Protein AF-A0AAE3G223-F1 (afdb_monomer_lite)

pLDDT: mean 96.12, std 5.59, range [60.81, 98.56]

Sequence (50 aa):
MSEEARTLAEQFGGVWGEHPEVPVSDWAYEVRNEDTRVGYWDYVLGRLED

Radius of gyration: 10.16 Å; chains: 1; bounding box: 21×20×24 Å

Foldseek 3Di:
DDPVLQVVQVVQPGPPGADPVQGVVVVVVCVVVVVDDDDRSVVVVVVVVD

Secondary structure (DSSP, 8-state):
--HHHHHHHHHTTSTT--BTTB-HHHHHHHHHTTS--S-HHHHHHHHH--

Organism: NCBI:txid414046

Structure (mmCIF, N/CA/C/O backbone):
data_AF-A0AAE3G223-F1
#
_entry.id   AF-A0AAE3G223-F1
#
loop_
_atom_site.group_PDB
_atom_site.id
_atom_site.type_symbol
_atom_site.label_atom_id
_atom_site.label_alt_id
_atom_site.label_comp_id
_atom_site.label_asym_id
_atom_site.label_entity_id
_atom_site.label_seq_id
_atom_site.pdbx_PDB_ins_code
_atom_site.Cartn_x
_atom_site.Cartn_y
_atom_site.Cartn_z
_atom_site.occupancy
_atom_site.B_iso_or_equiv
_atom_site.auth_seq_id
_atom_site.auth_comp_id
_atom_site.auth_asym_id
_atom_site.auth_atom_id
_atom_site.pdbx_PDB_model_num
ATOM 1 N N . MET A 1 1 ? 8.358 3.486 5.730 1.00 88.25 1 MET A N 1
ATOM 2 C CA . MET A 1 1 ? 6.989 3.570 6.246 1.00 88.25 1 MET A CA 1
ATOM 3 C C . MET A 1 1 ? 6.879 4.723 7.212 1.00 88.25 1 MET A C 1
ATOM 5 O O . MET A 1 1 ? 7.511 4.674 8.268 1.00 88.25 1 MET A O 1
ATOM 9 N N . SER A 1 2 ? 6.133 5.749 6.809 1.00 95.31 2 SER A N 1
ATOM 10 C CA . SER A 1 2 ? 5.743 6.886 7.643 1.00 95.31 2 SER A CA 1
ATOM 11 C C . SER A 1 2 ? 4.755 6.475 8.748 1.00 95.31 2 SER A C 1
ATOM 13 O O . SER A 1 2 ? 4.328 5.316 8.826 1.00 95.31 2 SER A O 1
ATOM 15 N N . GLU A 1 3 ? 4.412 7.405 9.641 1.00 96.69 3 GLU A N 1
ATOM 16 C CA . GLU A 1 3 ? 3.402 7.160 10.680 1.00 96.69 3 GLU A CA 1
ATOM 17 C C . GLU A 1 3 ? 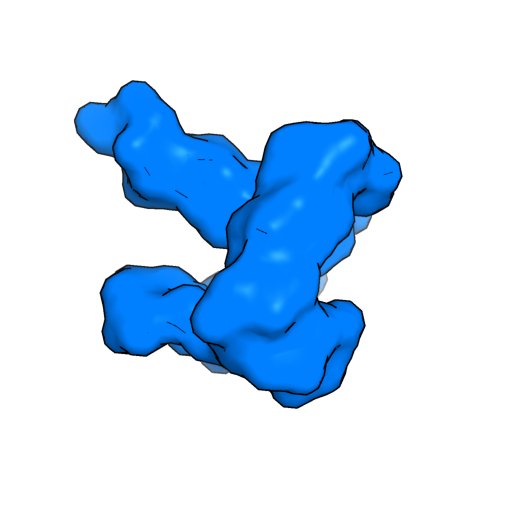1.993 7.045 10.094 1.00 96.69 3 GLU A C 1
ATOM 19 O O . GLU A 1 3 ? 1.212 6.191 10.519 1.00 96.69 3 GLU A O 1
ATOM 24 N N . GLU A 1 4 ? 1.697 7.830 9.063 1.00 96.81 4 GLU A N 1
ATOM 25 C CA . GLU A 1 4 ? 0.450 7.771 8.305 1.00 96.81 4 GLU A CA 1
ATOM 26 C C . GLU A 1 4 ? 0.311 6.404 7.628 1.00 96.81 4 GLU A C 1
ATOM 28 O O . GLU A 1 4 ? -0.727 5.752 7.743 1.00 96.81 4 GLU A O 1
ATOM 33 N N . ALA A 1 5 ? 1.390 5.909 7.013 1.00 97.25 5 ALA A N 1
ATOM 34 C CA . ALA A 1 5 ? 1.388 4.627 6.318 1.00 97.25 5 ALA A CA 1
ATOM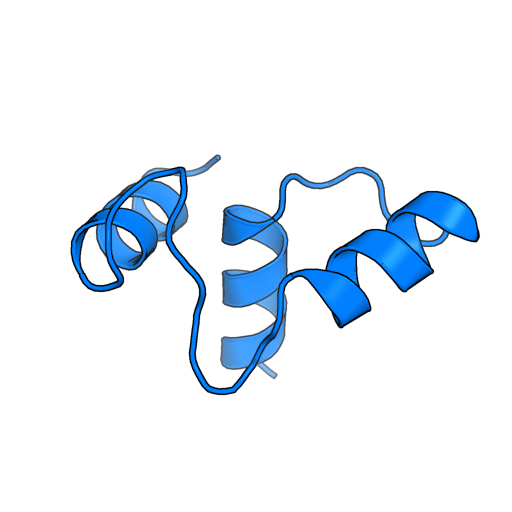 35 C C . ALA A 1 5 ? 1.203 3.463 7.301 1.00 97.25 5 ALA A C 1
ATOM 37 O O . ALA A 1 5 ? 0.494 2.502 7.007 1.00 97.25 5 ALA A O 1
ATOM 38 N N . ARG A 1 6 ? 1.782 3.570 8.507 1.00 97.75 6 ARG A N 1
ATOM 39 C CA . ARG A 1 6 ? 1.552 2.604 9.592 1.00 97.75 6 ARG A CA 1
ATOM 40 C C . ARG A 1 6 ? 0.091 2.599 10.042 1.00 97.75 6 ARG A C 1
ATOM 42 O O . ARG A 1 6 ? -0.495 1.530 10.177 1.00 97.75 6 ARG A O 1
ATOM 49 N N . THR A 1 7 ? -0.483 3.781 10.250 1.00 97.69 7 THR A N 1
ATOM 50 C CA . THR A 1 7 ? -1.874 3.948 10.696 1.00 97.69 7 THR A CA 1
ATOM 51 C C . THR A 1 7 ? -2.859 3.402 9.665 1.00 97.69 7 THR A C 1
ATOM 53 O O . THR A 1 7 ? -3.865 2.789 10.025 1.00 97.69 7 THR A O 1
ATOM 56 N N . LEU A 1 8 ? -2.572 3.598 8.376 1.00 96.81 8 LEU A N 1
ATOM 57 C CA . LEU A 1 8 ? -3.363 3.023 7.296 1.00 96.81 8 LEU A CA 1
ATOM 58 C C . LEU A 1 8 ? -3.239 1.495 7.286 1.00 96.81 8 LEU A C 1
ATOM 60 O O . LEU A 1 8 ? -4.254 0.806 7.293 1.00 96.81 8 LEU A O 1
ATOM 64 N N . ALA A 1 9 ? -2.018 0.961 7.365 1.00 97.81 9 ALA A N 1
ATOM 65 C CA . ALA A 1 9 ? -1.789 -0.481 7.405 1.00 97.81 9 ALA A CA 1
ATOM 66 C C . ALA A 1 9 ? -2.604 -1.167 8.514 1.00 97.81 9 ALA A C 1
ATOM 68 O O . ALA A 1 9 ? -3.259 -2.177 8.272 1.00 97.81 9 ALA A O 1
ATOM 69 N N . GLU A 1 10 ? -2.621 -0.602 9.724 1.00 98.19 10 GLU A N 1
ATOM 70 C CA . GLU A 1 10 ? -3.370 -1.142 10.869 1.00 98.19 10 GLU A CA 1
ATOM 71 C C . GLU A 1 10 ? -4.884 -1.262 10.620 1.00 98.19 10 GLU A C 1
ATOM 73 O O . GLU A 1 10 ? -5.509 -2.193 11.127 1.00 98.19 10 GLU A O 1
ATOM 78 N N . GLN A 1 11 ? -5.471 -0.391 9.795 1.00 97.38 11 GLN A N 1
ATOM 79 C CA . GLN A 1 11 ? -6.898 -0.437 9.448 1.00 97.38 11 GLN A CA 1
ATOM 80 C C . GLN A 1 11 ? -7.241 -1.552 8.450 1.00 97.38 11 GLN A C 1
ATOM 82 O O . GLN A 1 11 ? -8.378 -2.020 8.418 1.00 97.38 11 GLN A O 1
ATOM 87 N N . PHE A 1 12 ? -6.261 -2.005 7.664 1.00 97.44 12 PHE A N 1
ATOM 88 C CA . PHE A 1 12 ? -6.453 -2.914 6.530 1.00 97.44 12 PHE A CA 1
ATOM 89 C C . PHE A 1 12 ? -5.747 -4.270 6.702 1.00 97.44 12 PHE A C 1
ATOM 91 O O . PHE A 1 12 ? -5.430 -4.947 5.728 1.00 97.44 12 PHE A O 1
ATOM 98 N N . GLY A 1 13 ? -5.519 -4.705 7.947 1.00 96.19 13 GLY A N 1
ATOM 99 C CA . GLY A 1 13 ? -4.936 -6.024 8.251 1.00 96.19 13 GLY A CA 1
ATOM 100 C C . GLY A 1 13 ? -3.455 -6.004 8.646 1.00 96.19 13 GLY A C 1
ATOM 101 O O . GLY A 1 13 ? -2.824 -7.055 8.756 1.00 96.19 13 GLY A O 1
ATOM 102 N N . GLY A 1 14 ? -2.901 -4.823 8.912 1.00 96.69 14 GLY A N 1
ATOM 103 C CA . GLY A 1 14 ? -1.530 -4.616 9.367 1.00 96.69 14 GLY A CA 1
ATOM 104 C C . GLY A 1 14 ? -0.512 -4.630 8.229 1.00 96.69 14 GLY A C 1
ATOM 105 O O . GLY A 1 14 ? -0.843 -4.492 7.058 1.00 96.69 14 GLY A O 1
ATOM 106 N N . VAL A 1 15 ? 0.762 -4.825 8.576 1.00 95.06 15 VAL A N 1
ATOM 107 C CA . VAL A 1 15 ? 1.888 -4.789 7.619 1.00 95.06 15 VAL A CA 1
ATOM 108 C C . VAL A 1 15 ? 1.715 -5.775 6.453 1.00 95.06 15 VAL A C 1
ATOM 110 O O . VAL A 1 15 ? 2.204 -5.499 5.362 1.00 95.06 15 VAL A O 1
ATOM 113 N N . TRP A 1 16 ? 1.006 -6.885 6.676 1.00 95.88 16 TRP A N 1
ATOM 114 C CA . TRP A 1 16 ? 0.723 -7.926 5.677 1.00 95.88 16 TRP A CA 1
ATOM 115 C C . TRP A 1 16 ? -0.646 -7.793 5.001 1.00 95.88 16 TRP A C 1
ATOM 117 O O . TRP A 1 16 ? -1.001 -8.646 4.191 1.00 95.88 16 TRP A O 1
ATOM 127 N N . GLY A 1 17 ? -1.423 -6.779 5.377 1.00 96.69 17 GLY A N 1
ATOM 128 C 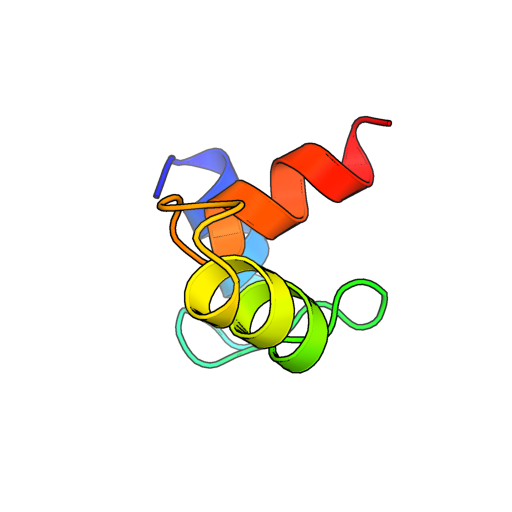CA . GLY A 1 17 ? -2.691 -6.457 4.744 1.00 96.69 17 GLY A CA 1
ATOM 129 C C . GLY A 1 17 ? -2.511 -5.772 3.392 1.00 96.69 17 GLY A C 1
ATOM 130 O O . GLY A 1 17 ? -1.391 -5.528 2.939 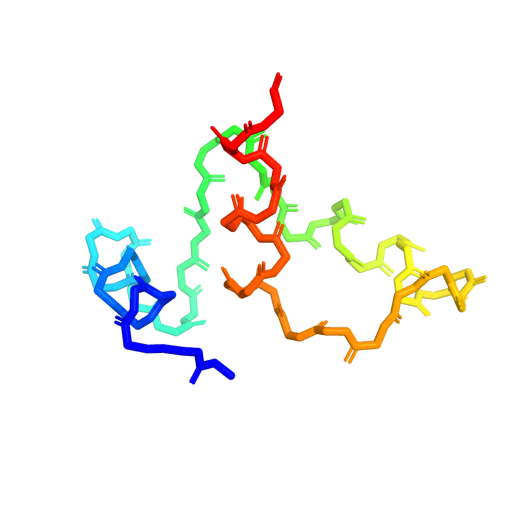1.00 96.69 17 GLY A O 1
ATOM 131 N N . GLU A 1 18 ? -3.632 -5.418 2.775 1.00 98.06 18 GLU A N 1
ATOM 132 C CA . GLU A 1 18 ? -3.664 -4.681 1.514 1.00 98.06 18 GLU A CA 1
ATOM 133 C C . GLU A 1 18 ? -4.829 -3.690 1.477 1.00 98.06 18 GLU A C 1
ATOM 135 O O . GLU A 1 18 ? -5.881 -3.921 2.076 1.00 98.06 18 GLU A O 1
ATOM 140 N N . HIS A 1 19 ? -4.639 -2.571 0.778 1.00 97.81 19 HIS A N 1
ATOM 141 C CA . HIS A 1 19 ? -5.701 -1.608 0.523 1.00 97.81 19 HIS A CA 1
ATOM 142 C C . HIS A 1 19 ? -6.581 -2.091 -0.645 1.00 97.81 19 HIS A C 1
ATOM 144 O O . HIS A 1 19 ? -6.038 -2.457 -1.690 1.00 97.81 19 HIS A O 1
ATOM 150 N N . PRO A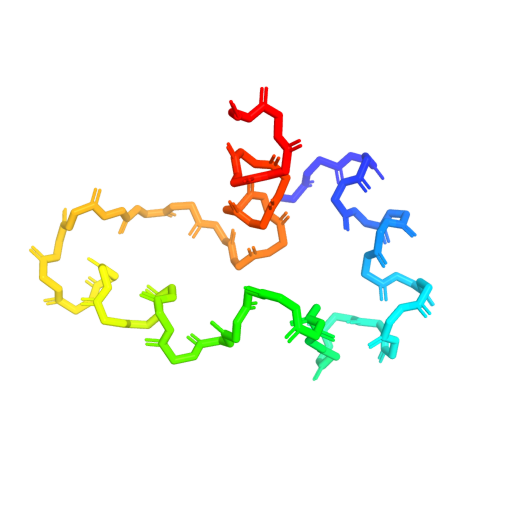 1 20 ? -7.923 -2.049 -0.533 1.00 96.94 20 PRO A N 1
ATOM 151 C CA . PRO A 1 20 ? -8.831 -2.608 -1.542 1.00 96.94 20 PRO A CA 1
ATOM 152 C C . PRO A 1 20 ? -8.733 -1.937 -2.919 1.00 96.94 20 PRO A C 1
ATOM 154 O O . PRO A 1 20 ? -9.046 -2.562 -3.928 1.00 96.94 20 PRO A O 1
ATOM 157 N N . GLU A 1 21 ? -8.306 -0.676 -2.967 1.00 96.75 21 GLU A N 1
ATOM 158 C CA . GLU A 1 21 ? -8.172 0.094 -4.214 1.00 96.75 21 GLU A CA 1
ATOM 159 C C . GLU A 1 21 ? -6.741 0.110 -4.765 1.00 96.75 21 GLU A C 1
ATOM 161 O O . GLU A 1 21 ? -6.527 0.510 -5.905 1.00 96.75 21 GLU A O 1
ATOM 166 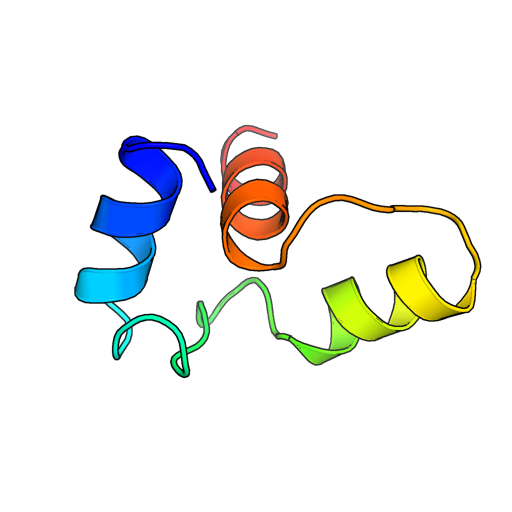N N . VAL A 1 22 ? -5.755 -0.322 -3.971 1.00 97.06 22 VAL A N 1
ATOM 167 C CA . VAL A 1 22 ? -4.336 -0.294 -4.348 1.00 97.06 22 VAL A CA 1
ATOM 168 C C . VAL A 1 22 ? -3.724 -1.656 -4.019 1.00 97.06 22 VAL A C 1
ATOM 170 O O . VAL A 1 22 ? -3.095 -1.811 -2.969 1.00 97.06 22 VAL A O 1
ATOM 173 N N . PRO A 1 23 ? -3.928 -2.678 -4.866 1.00 97.50 23 PRO A N 1
ATOM 174 C CA . PRO A 1 23 ? -3.462 -4.029 -4.584 1.00 97.50 23 PRO A CA 1
ATOM 175 C C . PRO A 1 23 ? -1.930 -4.104 -4.574 1.00 97.50 23 PRO A C 1
ATOM 177 O O . PRO A 1 23 ? -1.236 -3.392 -5.306 1.00 97.50 23 PRO A O 1
ATOM 180 N N . VAL A 1 24 ? -1.377 -5.024 -3.777 1.00 98.12 24 VAL A N 1
ATOM 181 C CA . VAL A 1 24 ? 0.084 -5.233 -3.670 1.00 98.12 24 VAL A CA 1
ATOM 182 C C . VAL A 1 24 ? 0.711 -5.570 -5.029 1.00 98.12 24 VAL A C 1
ATOM 184 O O . VAL A 1 24 ? 1.879 -5.257 -5.265 1.00 98.12 24 VAL A O 1
ATOM 187 N N . SER A 1 25 ? -0.055 -6.169 -5.948 1.00 98.06 25 SER A N 1
ATOM 188 C CA . SER A 1 25 ? 0.394 -6.481 -7.308 1.00 98.06 25 SER A CA 1
ATOM 189 C C . SER A 1 25 ? 0.837 -5.254 -8.099 1.00 98.06 25 SER A C 1
ATOM 191 O O . SER A 1 25 ? 1.794 -5.360 -8.865 1.00 98.06 25 SER A O 1
ATOM 193 N N . ASP A 1 26 ? 0.183 -4.109 -7.909 1.00 97.88 26 ASP A N 1
ATOM 194 C CA . ASP A 1 26 ? 0.484 -2.888 -8.662 1.00 97.88 26 ASP A CA 1
ATOM 195 C C . ASP A 1 26 ? 1.804 -2.292 -8.177 1.00 97.88 26 ASP A C 1
ATOM 197 O O . ASP A 1 26 ? 2.699 -2.002 -8.968 1.00 97.88 26 ASP A O 1
ATOM 201 N N . TRP A 1 27 ? 1.985 -2.242 -6.855 1.00 98.06 27 TRP A N 1
ATOM 202 C CA . TRP A 1 27 ? 3.267 -1.889 -6.250 1.00 98.06 27 TRP A CA 1
ATOM 203 C C . TRP A 1 27 ? 4.390 -2.834 -6.699 1.00 98.06 27 TRP A C 1
ATOM 205 O O . TRP A 1 27 ? 5.465 -2.392 -7.100 1.00 98.06 27 TRP A O 1
ATOM 215 N N . ALA A 1 28 ? 4.145 -4.147 -6.678 1.00 98.44 28 ALA A N 1
ATOM 216 C CA . ALA A 1 28 ? 5.137 -5.141 -7.077 1.00 98.44 28 ALA A CA 1
ATOM 217 C C . ALA A 1 28 ? 5.510 -5.032 -8.566 1.00 98.44 28 ALA A C 1
ATOM 219 O O . ALA A 1 28 ? 6.668 -5.262 -8.927 1.00 98.44 28 ALA A O 1
ATOM 220 N N . TYR A 1 29 ? 4.552 -4.673 -9.427 1.00 98.50 29 TYR A N 1
ATOM 221 C CA . TYR A 1 29 ? 4.792 -4.401 -10.843 1.00 98.50 29 TYR A CA 1
ATOM 222 C C . TYR A 1 29 ? 5.789 -3.248 -11.024 1.00 98.50 29 TYR A C 1
ATOM 224 O O . TYR A 1 29 ? 6.757 -3.398 -11.769 1.00 98.50 29 TYR A O 1
ATOM 232 N N . GLU A 1 30 ? 5.609 -2.150 -10.293 1.00 98.44 30 GLU A N 1
ATOM 233 C CA . GLU A 1 30 ? 6.479 -0.970 -10.372 1.00 98.44 30 GLU A CA 1
ATOM 234 C C . GLU A 1 30 ? 7.850 -1.198 -9.749 1.00 98.44 30 GLU A C 1
ATOM 236 O O . GLU A 1 30 ? 8.861 -0.773 -10.303 1.00 98.44 30 GLU A O 1
ATOM 241 N N . VAL A 1 31 ? 7.917 -1.941 -8.641 1.00 98.38 31 VAL A N 1
ATOM 242 C CA . VAL A 1 31 ? 9.202 -2.360 -8.065 1.00 98.38 31 VAL A CA 1
ATOM 243 C C . VAL A 1 31 ? 9.985 -3.192 -9.077 1.00 98.38 31 VAL A C 1
ATOM 245 O O . VAL A 1 31 ? 11.178 -2.966 -9.275 1.00 98.38 31 VAL A O 1
ATOM 248 N N . ARG A 1 32 ? 9.323 -4.143 -9.751 1.00 98.56 32 ARG A N 1
ATOM 249 C CA . ARG A 1 32 ? 9.958 -5.002 -10.762 1.00 98.56 32 ARG A CA 1
ATOM 250 C C . ARG A 1 32 ? 10.459 -4.211 -11.971 1.00 98.56 32 ARG A C 1
ATOM 252 O O . ARG A 1 32 ? 11.472 -4.594 -12.547 1.00 98.56 32 ARG A O 1
ATOM 259 N N . ASN A 1 33 ? 9.758 -3.150 -12.352 1.00 98.50 33 ASN A N 1
ATOM 260 C CA . ASN A 1 33 ? 10.148 -2.289 -13.466 1.00 98.50 33 ASN A CA 1
ATOM 261 C C . ASN A 1 33 ? 11.120 -1.170 -13.057 1.00 98.50 33 ASN A C 1
ATOM 263 O O . ASN A 1 33 ? 11.474 -0.346 -13.889 1.00 98.50 33 ASN A O 1
ATOM 267 N N . GLU A 1 34 ? 11.572 -1.156 -11.799 1.00 98.19 34 GLU A N 1
ATOM 268 C CA . GLU A 1 34 ? 12.448 -0.128 -11.222 1.00 98.19 34 GLU A CA 1
ATOM 269 C C . GLU A 1 34 ? 11.841 1.286 -11.149 1.00 98.19 34 GLU A C 1
ATOM 271 O O . GLU A 1 34 ? 12.559 2.243 -10.839 1.00 98.19 34 GLU A O 1
ATOM 276 N N . ASP A 1 35 ? 10.525 1.406 -11.340 1.00 98.06 35 ASP A N 1
ATOM 277 C CA . ASP A 1 35 ? 9.768 2.662 -11.287 1.00 98.06 35 ASP A CA 1
ATOM 278 C C . ASP A 1 35 ? 9.625 3.182 -9.850 1.00 98.06 35 ASP A C 1
ATOM 280 O O . ASP A 1 35 ? 9.484 4.383 -9.615 1.00 98.06 35 ASP A O 1
ATOM 284 N N . THR A 1 36 ? 9.708 2.287 -8.860 1.00 97.12 36 THR A N 1
ATOM 285 C CA . THR A 1 36 ? 9.621 2.658 -7.450 1.00 97.12 36 THR A CA 1
ATOM 286 C C . THR A 1 36 ? 10.540 1.844 -6.543 1.00 97.12 36 THR A C 1
ATOM 288 O O . THR A 1 36 ? 10.881 0.692 -6.806 1.00 97.12 36 THR A O 1
ATOM 291 N N . ARG A 1 37 ? 10.959 2.472 -5.440 1.00 97.50 37 ARG A N 1
ATOM 292 C CA . ARG A 1 37 ? 11.708 1.852 -4.329 1.00 97.50 37 ARG A CA 1
ATOM 293 C C . ARG A 1 37 ? 11.040 2.089 -2.970 1.00 97.50 37 ARG A C 1
ATOM 295 O O . ARG A 1 37 ? 11.590 1.675 -1.951 1.00 97.50 37 ARG A O 1
ATOM 302 N N . VAL A 1 38 ? 9.889 2.768 -2.934 1.00 97.19 38 VAL A N 1
ATOM 303 C CA . VAL A 1 38 ? 9.134 2.958 -1.686 1.00 97.19 38 VAL A CA 1
ATOM 304 C C . VAL A 1 38 ? 8.477 1.652 -1.251 1.00 97.19 38 VAL A C 1
ATOM 306 O O . VAL A 1 38 ? 8.172 0.788 -2.071 1.00 97.19 38 VAL A O 1
ATOM 309 N N . GLY A 1 39 ? 8.279 1.492 0.058 1.00 97.31 39 GLY A N 1
ATOM 310 C CA . GLY A 1 39 ? 7.532 0.357 0.597 1.00 97.31 39 GLY A CA 1
ATOM 311 C C . GLY A 1 39 ? 6.043 0.457 0.257 1.00 97.31 39 GLY A C 1
ATOM 312 O O . GLY A 1 39 ? 5.528 1.558 0.077 1.00 97.31 39 GLY A O 1
ATOM 313 N N . TYR A 1 40 ? 5.353 -0.686 0.216 1.00 98.38 40 TYR A N 1
ATOM 314 C CA . TYR A 1 40 ? 3.953 -0.784 -0.215 1.00 98.38 40 TYR A CA 1
ATOM 315 C C . TYR A 1 40 ? 3.020 0.238 0.456 1.00 98.38 40 TYR A C 1
ATOM 317 O O . TYR A 1 40 ? 2.328 0.970 -0.236 1.00 98.38 40 TYR A O 1
ATOM 325 N N . TRP A 1 41 ? 3.039 0.363 1.785 1.00 98.19 41 TRP A N 1
ATOM 326 C CA . TRP A 1 41 ? 2.127 1.285 2.476 1.00 98.19 41 TRP A CA 1
ATOM 327 C C . TRP A 1 41 ? 2.432 2.771 2.240 1.00 98.19 41 TRP A C 1
ATOM 329 O O . TRP A 1 41 ? 1.507 3.575 2.201 1.00 98.19 41 TRP A O 1
ATOM 339 N N . ASP A 1 42 ? 3.700 3.143 2.026 1.00 98.00 42 ASP A N 1
ATOM 340 C CA . ASP A 1 42 ? 4.050 4.515 1.619 1.00 98.00 42 ASP A CA 1
ATOM 341 C C . ASP A 1 42 ? 3.604 4.784 0.171 1.00 98.00 42 ASP A C 1
ATOM 343 O O . ASP A 1 42 ? 3.157 5.876 -0.162 1.00 98.00 42 ASP A O 1
ATOM 347 N N . TYR A 1 43 ? 3.694 3.767 -0.689 1.00 97.75 43 TYR A N 1
ATOM 348 C CA . TYR A 1 43 ? 3.189 3.814 -2.058 1.00 97.75 43 TYR A CA 1
ATOM 349 C C . TYR A 1 43 ? 1.660 3.962 -2.113 1.00 97.75 43 TYR A C 1
ATOM 351 O O . TYR A 1 43 ? 1.157 4.756 -2.903 1.00 97.75 43 TYR A O 1
ATOM 359 N N . VAL A 1 44 ? 0.923 3.246 -1.254 1.00 97.62 44 VAL A N 1
ATOM 360 C CA . VAL A 1 44 ? -0.541 3.357 -1.147 1.00 97.62 44 VAL A CA 1
ATOM 361 C C . VAL A 1 44 ? -0.951 4.784 -0.795 1.00 97.62 44 VAL A C 1
ATOM 363 O O . VAL A 1 44 ? -1.844 5.315 -1.442 1.00 97.62 44 VAL A O 1
ATOM 366 N N . LEU A 1 45 ? -0.287 5.427 0.173 1.00 96.44 45 LEU A N 1
ATOM 367 C CA . LEU A 1 45 ? -0.588 6.821 0.516 1.00 96.44 45 LEU A CA 1
ATOM 368 C C . LEU A 1 45 ? -0.445 7.756 -0.682 1.00 96.44 45 LEU A C 1
ATOM 370 O O . LEU A 1 45 ? -1.376 8.495 -0.977 1.00 96.44 45 LEU A O 1
ATOM 374 N N . GLY A 1 46 ? 0.669 7.661 -1.413 1.00 95.50 46 GLY A N 1
ATOM 375 C CA . GLY A 1 46 ? 0.883 8.492 -2.598 1.00 95.50 46 GLY A CA 1
ATOM 376 C C . GLY A 1 46 ? -0.185 8.299 -3.680 1.00 95.50 46 GLY A C 1
ATOM 377 O O . GLY A 1 46 ? -0.433 9.213 -4.449 1.00 95.50 46 GLY A O 1
ATOM 378 N N . ARG A 1 47 ? -0.851 7.137 -3.724 1.00 95.12 47 ARG A N 1
ATOM 379 C CA . ARG A 1 47 ? -1.955 6.857 -4.657 1.00 95.12 47 ARG A CA 1
ATOM 380 C C . ARG A 1 47 ? -3.322 7.343 -4.196 1.00 95.12 47 ARG A C 1
ATOM 382 O O . ARG A 1 47 ? -4.215 7.427 -5.028 1.00 95.12 47 ARG A O 1
ATOM 389 N N . LEU A 1 48 ? -3.497 7.606 -2.904 1.00 93.38 48 LEU A N 1
ATOM 390 C CA . LEU A 1 48 ? -4.752 8.113 -2.341 1.00 93.38 48 LEU A CA 1
ATOM 391 C C . LEU A 1 48 ? -4.789 9.648 -2.270 1.00 93.38 48 LEU A C 1
ATOM 393 O O . LEU A 1 48 ? -5.854 10.215 -2.042 1.00 93.38 48 LEU A O 1
ATOM 397 N N . GLU A 1 49 ? -3.639 10.309 -2.422 1.00 84.50 49 GLU A N 1
ATOM 398 C CA . GLU A 1 49 ? -3.507 11.773 -2.407 1.00 84.50 49 GLU A CA 1
ATOM 399 C C . GLU A 1 49 ? -3.626 12.429 -3.801 1.00 84.50 49 GLU A C 1
ATOM 401 O O . GLU A 1 49 ? -3.733 13.657 -3.872 1.00 84.50 49 GLU A O 1
ATOM 406 N N . ASP A 1 50 ? -3.643 11.631 -4.876 1.00 60.81 50 ASP A N 1
ATOM 407 C CA . ASP A 1 50 ? -3.810 12.046 -6.285 1.00 60.81 50 ASP A CA 1
ATOM 408 C C . ASP A 1 50 ? -5.283 12.003 -6.747 1.00 60.81 50 ASP A C 1
ATOM 410 O O . ASP A 1 50 ? -5.700 12.922 -7.497 1.00 60.81 50 ASP A O 1
#